Protein AF-A0A852T625-F1 (afdb_monomer_lite)

Sequence (62 aa):
MKTNKLTQIENKKLLMDIVGLKIKLSELFNQTGPNTSEYISLSIKLDCLMNEYFNEKIEQLI

Foldseek 3Di:
DPPPPPPLPQPVVLVVLLVVLVVVLVVCCVVPRCPDPVSVVSVVVSVVSVVVNVVSVVVVVD

pLDDT: mean 88.77, std 16.54, range [36.62, 98.44]

Radius of gyration: 15.95 Å; chains: 1; bounding box: 44×14×42 Å

Secondary structure (DSSP, 8-state):
-----------HHHHHHHHHHHHHHHHHHHHH-TTSHHHHHHHHHHHHHHHHHHHHHHHTT-

InterPro domains:
  IPR018540 Aspartyl-phosphate phosphatase Spo0E-like [PF09388] (14-53)
  IPR036638 Helix-loop-helix DNA-binding domain superfamily [G3DSA:4.10.280.10] (6-61)
  IPR037208 Aspartyl-phosphate phosphatase Spo0E-like superfamily [SSF140500] (10-59)

Organism: NCBI:txid86668

Structure (mmCIF, N/CA/C/O backbone):
data_AF-A0A852T625-F1
#
_entry.id   AF-A0A852T625-F1
#
loop_
_atom_site.group_PDB
_atom_site.id
_atom_site.type_symbol
_atom_site.label_atom_id
_atom_site.label_alt_id
_atom_site.label_comp_id
_atom_site.label_asym_id
_atom_site.label_entity_id
_atom_site.label_seq_id
_atom_site.pdbx_PDB_ins_code
_atom_site.Cartn_x
_atom_site.Cartn_y
_atom_site.Cartn_z
_atom_site.occupancy
_atom_site.B_iso_or_equiv
_atom_site.auth_seq_id
_atom_site.auth_comp_id
_atom_site.auth_asym_id
_atom_site.auth_atom_id
_atom_site.pdbx_PDB_model_num
ATOM 1 N N . MET A 1 1 ? -32.294 -3.724 27.391 1.00 36.62 1 MET A N 1
ATOM 2 C CA . MET A 1 1 ? -30.842 -3.456 27.292 1.00 36.62 1 MET A CA 1
ATOM 3 C C . MET A 1 1 ? -30.644 -2.335 26.291 1.00 36.62 1 MET A C 1
ATOM 5 O O . MET A 1 1 ? -31.080 -2.480 25.158 1.00 36.62 1 MET A O 1
ATOM 9 N N . LYS A 1 2 ? -30.090 -1.192 26.710 1.00 40.78 2 LYS A N 1
ATOM 10 C CA . LYS A 1 2 ? -29.749 -0.106 25.784 1.00 40.78 2 LYS A CA 1
ATOM 11 C C . LYS A 1 2 ? -28.527 -0.566 24.990 1.00 40.78 2 LYS A C 1
ATOM 13 O O . LYS A 1 2 ? -27.440 -0.650 25.546 1.00 40.78 2 LYS A O 1
ATOM 18 N N . THR A 1 3 ? -28.718 -0.937 23.729 1.00 48.16 3 THR A N 1
ATOM 19 C CA . THR A 1 3 ? -27.621 -1.114 22.777 1.00 48.16 3 THR A CA 1
ATOM 20 C C . THR A 1 3 ? -26.959 0.244 22.614 1.00 48.16 3 THR A C 1
ATOM 22 O O . THR A 1 3 ? -27.494 1.115 21.926 1.00 48.16 3 THR A O 1
ATOM 25 N N . ASN A 1 4 ? -25.839 0.447 23.308 1.00 46.06 4 ASN A N 1
ATOM 26 C CA . ASN A 1 4 ? -24.946 1.565 23.062 1.00 46.06 4 ASN A CA 1
ATOM 27 C C . ASN A 1 4 ? -24.463 1.417 21.624 1.00 46.06 4 ASN A C 1
ATOM 29 O O . ASN A 1 4 ? -23.558 0.647 21.319 1.00 46.06 4 ASN A O 1
ATOM 33 N N . LYS A 1 5 ? -25.159 2.109 20.727 1.00 49.81 5 LYS A N 1
ATOM 34 C CA . LYS A 1 5 ? -24.794 2.298 19.336 1.00 49.81 5 LYS A CA 1
ATOM 35 C C . LYS A 1 5 ? -23.554 3.190 19.367 1.00 49.81 5 LYS A C 1
ATOM 37 O O . LYS A 1 5 ? -23.659 4.398 19.196 1.00 49.81 5 LYS A O 1
ATOM 42 N N . LEU A 1 6 ? -22.403 2.604 19.703 1.00 53.72 6 LEU A N 1
ATOM 43 C CA . LEU A 1 6 ? -21.100 3.184 19.422 1.00 53.72 6 LEU A CA 1
ATOM 44 C C . LEU A 1 6 ? -21.081 3.333 17.907 1.00 53.72 6 LEU A C 1
ATOM 46 O O . LEU A 1 6 ? -20.848 2.379 17.171 1.00 53.72 6 LEU A O 1
ATOM 50 N N . THR A 1 7 ? -21.464 4.507 17.423 1.00 53.94 7 THR A N 1
ATOM 51 C CA . THR A 1 7 ? -21.160 4.933 16.067 1.00 53.94 7 THR A CA 1
ATOM 52 C C . THR A 1 7 ? -19.643 4.959 15.980 1.00 53.94 7 THR A C 1
ATOM 54 O O . THR A 1 7 ? -19.027 5.967 16.305 1.00 53.94 7 THR A O 1
ATOM 57 N N . GLN A 1 8 ? -19.051 3.814 15.637 1.00 60.62 8 GLN A N 1
ATOM 58 C CA . GLN A 1 8 ? -17.653 3.688 15.261 1.00 60.62 8 GLN A CA 1
ATOM 59 C C . GLN A 1 8 ? -17.468 4.612 14.059 1.00 60.62 8 GLN A C 1
ATOM 61 O O . GLN A 1 8 ? -17.945 4.332 12.957 1.00 60.62 8 GLN A O 1
ATOM 66 N N . ILE A 1 9 ? -16.894 5.789 14.300 1.00 74.25 9 ILE A N 1
ATOM 67 C CA . ILE A 1 9 ? -16.597 6.739 13.237 1.00 74.25 9 ILE A CA 1
ATOM 68 C C . ILE A 1 9 ? -15.406 6.153 12.495 1.00 74.25 9 ILE A C 1
ATOM 70 O O . ILE A 1 9 ? -14.294 6.104 13.006 1.00 74.25 9 ILE A O 1
ATOM 74 N N . GLU A 1 10 ? -15.668 5.647 11.301 1.00 81.75 10 GLU A N 1
ATOM 75 C CA . GLU A 1 10 ? -14.629 5.117 10.438 1.00 81.75 10 GLU A CA 1
ATOM 76 C C . GLU A 1 10 ? -13.720 6.248 9.947 1.00 81.75 10 GLU A C 1
ATOM 78 O O . GLU A 1 10 ? -14.204 7.266 9.435 1.00 81.7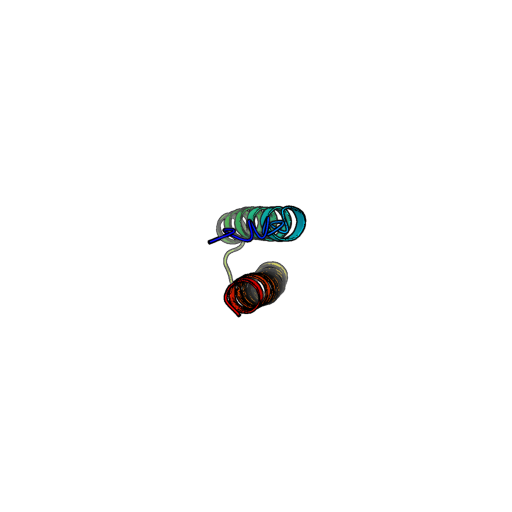5 10 GLU A O 1
ATOM 83 N N . ASN A 1 11 ? -12.403 6.072 10.079 1.00 91.31 11 ASN A N 1
ATOM 84 C CA . ASN A 1 11 ? -11.423 7.024 9.577 1.00 91.31 11 ASN A CA 1
ATOM 85 C C . ASN A 1 11 ? -11.343 6.945 8.044 1.00 91.31 11 ASN A C 1
ATOM 87 O O . ASN A 1 11 ? -10.471 6.316 7.442 1.00 91.31 11 ASN A O 1
ATOM 91 N N . LYS A 1 12 ? -12.300 7.601 7.382 1.00 92.69 12 LYS A N 1
ATOM 92 C CA . LYS A 1 12 ? -12.404 7.630 5.916 1.00 92.69 12 LYS A CA 1
ATOM 93 C C . LYS A 1 12 ? -11.159 8.205 5.249 1.00 92.69 12 LYS A C 1
ATOM 95 O O . LYS A 1 12 ? -10.849 7.808 4.132 1.00 92.69 12 LYS A O 1
ATOM 100 N N . LYS A 1 13 ? -10.459 9.127 5.918 1.00 95.00 13 LYS A N 1
ATOM 101 C CA . LYS A 1 13 ? -9.222 9.709 5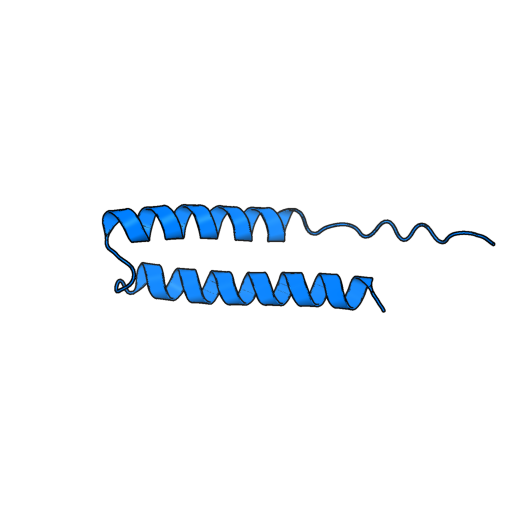.398 1.00 95.00 13 LYS A CA 1
ATOM 102 C C . LYS A 1 13 ? -8.133 8.643 5.305 1.00 95.00 13 LYS A C 1
ATOM 104 O O . LYS A 1 13 ? -7.587 8.453 4.226 1.00 95.00 13 LYS A O 1
ATOM 109 N N . LEU A 1 14 ? -7.902 7.900 6.389 1.00 95.88 14 LEU A N 1
ATOM 110 C CA . LEU A 1 14 ? -6.945 6.792 6.415 1.00 95.88 14 LEU A CA 1
ATOM 111 C C . LEU A 1 14 ? -7.256 5.754 5.329 1.00 95.88 14 LEU A C 1
ATOM 113 O O . LEU A 1 14 ? -6.372 5.345 4.581 1.00 95.88 14 LEU A O 1
ATOM 117 N N . LEU A 1 15 ? -8.532 5.389 5.172 1.00 95.94 15 LEU A N 1
ATOM 118 C CA . LEU A 1 15 ? -8.964 4.472 4.115 1.00 95.94 15 LEU A CA 1
ATOM 119 C C . LEU A 1 15 ? -8.702 5.014 2.702 1.00 95.94 15 LEU A C 1
ATOM 121 O O . LEU A 1 15 ? -8.224 4.269 1.846 1.00 95.94 15 LEU A O 1
ATOM 125 N N . MET A 1 16 ? -8.994 6.292 2.444 1.00 97.12 16 MET A N 1
ATOM 126 C CA . MET A 1 16 ? -8.699 6.923 1.152 1.00 97.12 16 MET A CA 1
ATOM 127 C C . MET A 1 16 ? -7.194 6.969 0.877 1.00 97.12 16 MET A C 1
ATOM 129 O O . MET A 1 16 ? -6.779 6.663 -0.240 1.00 97.12 16 MET A O 1
ATOM 133 N N . ASP A 1 17 ? -6.383 7.278 1.888 1.00 98.00 17 ASP A N 1
ATOM 134 C CA . ASP A 1 17 ? -4.926 7.312 1.772 1.00 98.00 17 ASP A CA 1
ATOM 135 C C . ASP A 1 17 ? -4.361 5.912 1.464 1.00 98.00 17 ASP A C 1
ATOM 137 O O . ASP A 1 17 ? -3.525 5.769 0.568 1.00 98.00 17 ASP A O 1
ATOM 141 N N . ILE A 1 18 ? -4.873 4.862 2.123 1.00 98.31 18 ILE A N 1
ATOM 142 C CA . ILE A 1 18 ? -4.530 3.454 1.845 1.00 98.31 18 ILE A CA 1
ATOM 143 C C . ILE A 1 18 ? -4.880 3.079 0.401 1.00 98.31 18 ILE A C 1
ATOM 145 O O . ILE A 1 18 ? -4.055 2.497 -0.307 1.00 98.31 18 ILE A O 1
ATOM 149 N N . VAL A 1 19 ? -6.098 3.393 -0.051 1.00 98.06 19 VAL A N 1
ATOM 150 C CA . VAL A 1 19 ? -6.545 3.075 -1.417 1.00 98.06 19 VAL A CA 1
ATOM 151 C C . VAL A 1 19 ? -5.701 3.820 -2.450 1.00 98.06 19 VAL A C 1
ATOM 153 O O . VAL A 1 19 ? -5.227 3.203 -3.403 1.00 98.06 19 VAL A O 1
ATOM 156 N N . GLY A 1 20 ? -5.451 5.113 -2.240 1.00 98.25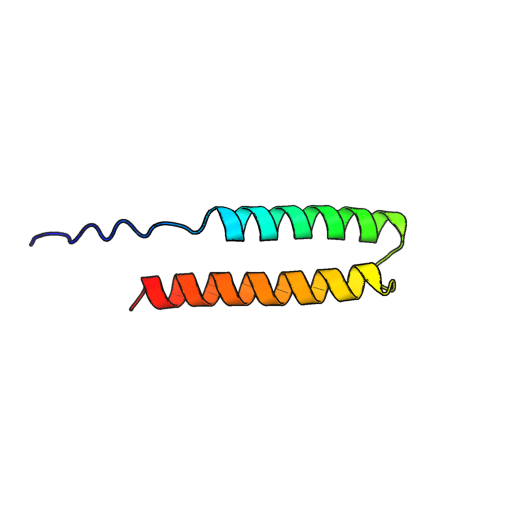 20 GLY A N 1
ATOM 157 C CA . GLY A 1 20 ? -4.612 5.920 -3.124 1.00 98.25 20 GLY A CA 1
ATOM 158 C C . GLY A 1 20 ? -3.189 5.370 -3.238 1.00 98.25 20 GLY A C 1
ATOM 159 O O . GLY A 1 20 ? -2.658 5.246 -4.342 1.00 98.25 20 GLY A O 1
ATOM 160 N N . LEU A 1 21 ? -2.5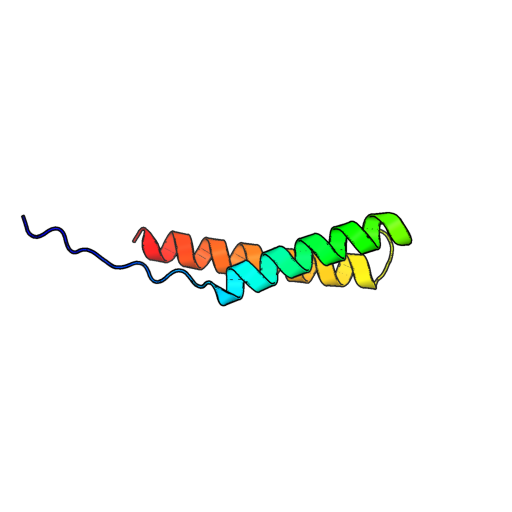89 4.958 -2.116 1.00 98.06 21 LEU A N 1
ATOM 161 C CA . LEU A 1 21 ? -1.269 4.322 -2.106 1.00 98.06 21 LEU A CA 1
ATOM 162 C C . LEU A 1 21 ? -1.250 2.984 -2.846 1.00 98.06 21 LEU A C 1
ATOM 164 O O . LEU A 1 21 ? -0.313 2.735 -3.602 1.00 98.06 21 LEU A O 1
ATOM 168 N N . LYS A 1 22 ? -2.278 2.143 -2.680 1.00 98.19 22 LYS A N 1
ATOM 169 C CA . LYS A 1 22 ? -2.391 0.868 -3.411 1.00 98.19 22 LYS A CA 1
ATOM 170 C C . LYS A 1 22 ? -2.468 1.078 -4.922 1.00 98.19 22 LYS A C 1
ATOM 172 O O . LYS A 1 22 ? -1.786 0.371 -5.659 1.00 98.19 22 LYS A O 1
ATOM 177 N N . ILE A 1 23 ? -3.254 2.058 -5.373 1.00 98.44 23 ILE A N 1
ATOM 178 C CA . ILE A 1 23 ? -3.354 2.411 -6.796 1.00 98.44 23 ILE A CA 1
ATOM 179 C C . ILE A 1 23 ? -1.987 2.867 -7.315 1.00 98.44 23 ILE A C 1
ATOM 181 O O . ILE A 1 23 ? -1.477 2.287 -8.272 1.00 98.44 23 ILE A O 1
ATOM 185 N N . LYS A 1 24 ? -1.343 3.821 -6.629 1.00 97.75 24 LYS A N 1
ATOM 186 C CA . LYS A 1 24 ? -0.031 4.341 -7.038 1.00 97.75 24 LYS A CA 1
ATOM 187 C C . LYS A 1 24 ? 1.044 3.249 -7.083 1.00 97.75 24 LYS A C 1
ATOM 189 O O . LYS A 1 24 ? 1.854 3.215 -8.005 1.00 97.75 24 LYS A O 1
ATOM 194 N N . LEU A 1 25 ? 1.059 2.340 -6.107 1.00 97.94 25 LEU A N 1
ATOM 195 C CA . LEU A 1 25 ? 1.973 1.196 -6.105 1.00 97.94 25 LEU A CA 1
ATOM 196 C C . LEU A 1 25 ? 1.709 0.263 -7.286 1.00 97.94 25 LEU A C 1
ATOM 198 O O . LEU A 1 25 ? 2.659 -0.154 -7.939 1.00 97.94 25 LEU A O 1
ATOM 202 N N . SER A 1 26 ? 0.445 -0.028 -7.600 1.00 98.00 26 SER A N 1
ATOM 203 C CA . SER A 1 26 ? 0.103 -0.844 -8.768 1.00 98.00 26 SER A CA 1
ATOM 204 C C . SER A 1 26 ? 0.581 -0.203 -10.073 1.00 98.00 26 SER A C 1
ATOM 206 O O . SER A 1 26 ? 1.081 -0.903 -10.951 1.00 98.00 26 SER A O 1
ATOM 208 N N . GLU A 1 27 ? 0.450 1.115 -10.209 1.00 97.62 27 GLU A N 1
ATOM 209 C CA . GLU A 1 27 ? 0.948 1.853 -11.371 1.00 97.62 27 GLU A CA 1
ATOM 210 C C . GLU A 1 27 ? 2.477 1.790 -11.458 1.00 97.62 27 GLU A C 1
ATOM 212 O O . GLU A 1 27 ? 3.019 1.427 -12.502 1.00 97.62 27 GLU A O 1
ATOM 217 N N . LEU A 1 28 ? 3.177 2.058 -10.353 1.00 97.12 28 LEU A N 1
ATOM 218 C CA . LEU A 1 28 ? 4.640 2.001 -10.292 1.00 97.12 28 LEU A CA 1
ATOM 219 C C . LEU A 1 28 ? 5.192 0.601 -10.551 1.00 97.12 28 LEU A C 1
ATOM 221 O O . LEU A 1 28 ? 6.211 0.470 -11.232 1.00 97.12 28 LEU A O 1
ATOM 225 N N . PHE A 1 29 ? 4.516 -0.435 -10.053 1.00 97.19 29 PHE A N 1
ATOM 226 C CA . PHE A 1 29 ? 4.865 -1.824 -10.329 1.00 97.19 29 PHE A CA 1
ATOM 227 C C . PHE A 1 29 ? 4.820 -2.104 -11.832 1.00 97.19 29 PHE A C 1
ATOM 229 O O . PHE A 1 29 ? 5.763 -2.664 -12.383 1.00 97.19 29 PHE A O 1
ATOM 236 N N . ASN A 1 30 ? 3.757 -1.658 -12.506 1.00 97.19 30 ASN A N 1
ATOM 237 C CA . ASN A 1 30 ? 3.588 -1.857 -13.943 1.00 97.19 30 ASN A CA 1
ATOM 238 C C . ASN A 1 30 ? 4.561 -1.014 -14.785 1.00 97.19 30 ASN A C 1
ATOM 240 O O . ASN A 1 30 ? 4.946 -1.438 -15.870 1.00 97.19 30 ASN A O 1
ATOM 244 N N . GLN A 1 31 ? 4.954 0.170 -14.309 1.00 96.62 31 GLN A N 1
ATOM 245 C CA . GLN A 1 31 ? 5.845 1.078 -15.041 1.00 96.62 31 GLN A CA 1
ATOM 246 C C . GLN A 1 31 ? 7.329 0.758 -14.845 1.00 96.62 31 GLN A C 1
ATOM 248 O O . GLN A 1 31 ? 8.104 0.780 -15.797 1.00 96.62 31 GLN A O 1
ATOM 253 N N . THR A 1 32 ? 7.738 0.511 -13.602 1.00 95.19 32 THR A N 1
ATOM 254 C CA . THR A 1 32 ? 9.156 0.455 -13.206 1.00 95.19 32 THR A CA 1
ATOM 255 C C . THR A 1 32 ? 9.526 -0.807 -12.431 1.00 95.19 32 THR A C 1
ATOM 257 O O . THR A 1 32 ? 10.706 -1.062 -12.187 1.00 95.19 32 THR A O 1
ATOM 260 N N . GLY A 1 33 ? 8.534 -1.619 -12.064 1.00 93.81 33 GLY A N 1
ATOM 261 C CA . GLY A 1 33 ? 8.719 -2.782 -11.211 1.00 93.81 33 GLY A CA 1
ATOM 262 C C . GLY A 1 33 ? 8.869 -2.435 -9.724 1.00 93.81 33 GLY A C 1
ATOM 263 O O . GLY A 1 33 ? 8.881 -1.269 -9.327 1.00 93.81 33 GLY A O 1
ATOM 264 N N . PRO A 1 34 ? 8.998 -3.465 -8.874 1.00 93.75 34 PRO A N 1
ATOM 265 C CA . PRO A 1 34 ? 9.015 -3.308 -7.420 1.00 93.75 34 PRO A CA 1
ATOM 266 C C . PRO A 1 34 ? 10.369 -2.862 -6.845 1.00 93.75 34 PRO A C 1
ATOM 268 O O . PRO A 1 34 ? 10.457 -2.535 -5.667 1.00 93.75 34 PRO A O 1
ATOM 271 N N . ASN A 1 35 ? 11.438 -2.865 -7.647 1.00 94.56 35 ASN A N 1
ATOM 272 C CA . ASN A 1 35 ? 12.810 -2.657 -7.163 1.00 94.56 35 ASN A CA 1
ATOM 273 C C . ASN A 1 35 ? 13.244 -1.184 -7.152 1.00 94.56 35 ASN A C 1
ATOM 275 O O . ASN A 1 35 ? 14.412 -0.885 -6.898 1.00 94.56 35 ASN A O 1
ATOM 279 N N . THR A 1 36 ? 12.338 -0.253 -7.447 1.00 96.56 36 THR A N 1
ATOM 280 C CA . THR A 1 36 ? 12.650 1.173 -7.365 1.00 96.56 36 THR A CA 1
ATOM 281 C C . THR A 1 36 ? 12.578 1.662 -5.925 1.00 96.56 36 THR A C 1
ATOM 283 O O . THR A 1 36 ? 11.733 1.235 -5.137 1.00 96.56 36 THR A O 1
ATOM 286 N N . SER A 1 37 ? 13.450 2.613 -5.583 1.00 96.38 37 SER A N 1
ATOM 287 C CA . SER A 1 37 ? 13.433 3.257 -4.264 1.00 96.38 37 SER A CA 1
ATOM 288 C C . SER A 1 37 ? 12.071 3.896 -3.958 1.00 96.38 37 SER A C 1
ATOM 290 O O . SER A 1 37 ? 11.590 3.820 -2.826 1.00 96.38 37 SER A O 1
ATOM 292 N N . GLU A 1 38 ? 11.405 4.460 -4.974 1.00 96.88 38 GLU A N 1
ATOM 293 C CA . GLU A 1 38 ? 10.060 5.019 -4.823 1.00 96.88 38 GLU A CA 1
ATOM 294 C C . GLU A 1 38 ? 9.031 3.939 -4.467 1.00 96.88 38 GLU A C 1
ATOM 296 O O . GLU A 1 38 ? 8.301 4.107 -3.489 1.00 96.88 38 GLU A O 1
ATOM 301 N N . TYR A 1 39 ? 8.992 2.822 -5.203 1.00 97.69 39 TYR A N 1
ATOM 302 C CA . TYR A 1 39 ? 8.062 1.730 -4.913 1.00 97.69 39 TYR A CA 1
ATOM 303 C C . TYR A 1 39 ? 8.274 1.183 -3.498 1.00 97.69 39 TYR A C 1
ATOM 305 O O . TYR A 1 39 ? 7.319 1.062 -2.730 1.00 97.69 39 TYR A O 1
ATOM 313 N N . ILE A 1 40 ? 9.528 0.916 -3.122 1.00 97.75 40 ILE A N 1
ATOM 314 C CA . ILE A 1 40 ? 9.874 0.405 -1.791 1.00 97.75 40 ILE A CA 1
ATOM 315 C C . ILE A 1 40 ? 9.401 1.384 -0.713 1.00 97.75 40 ILE A C 1
ATOM 317 O O . ILE A 1 40 ? 8.680 0.990 0.204 1.00 97.75 40 ILE A O 1
ATOM 321 N N . SER A 1 41 ? 9.714 2.672 -0.860 1.00 98.00 41 SER A N 1
ATOM 322 C CA . SER A 1 41 ? 9.317 3.707 0.102 1.00 98.00 41 SER A CA 1
ATOM 323 C C . SER A 1 41 ? 7.796 3.800 0.260 1.00 98.00 41 SER A C 1
ATOM 325 O O . SER A 1 41 ? 7.282 3.897 1.375 1.00 98.00 41 SER A O 1
ATOM 327 N N . LEU A 1 42 ? 7.054 3.731 -0.848 1.00 97.94 42 LEU A N 1
ATOM 328 C CA . LEU A 1 42 ? 5.593 3.762 -0.827 1.00 97.94 42 LEU A CA 1
ATOM 329 C C . LEU A 1 42 ? 4.993 2.474 -0.246 1.00 97.94 42 LEU A C 1
ATOM 331 O O . LEU A 1 42 ? 3.981 2.553 0.445 1.00 97.94 42 LEU A O 1
ATOM 335 N N . SER A 1 43 ? 5.616 1.313 -0.463 1.00 97.69 43 SER A N 1
ATOM 336 C CA . SER A 1 43 ? 5.165 0.042 0.121 1.00 97.69 43 SER A CA 1
ATOM 337 C C . SER A 1 43 ? 5.322 0.023 1.640 1.00 97.69 43 SER A C 1
ATOM 339 O O . SER A 1 43 ? 4.403 -0.397 2.337 1.00 97.69 43 SER A O 1
ATOM 341 N N . ILE A 1 44 ? 6.421 0.582 2.159 1.00 98.25 44 ILE A N 1
ATOM 342 C CA . ILE A 1 44 ? 6.638 0.750 3.601 1.00 98.25 44 ILE A CA 1
ATOM 343 C C . ILE A 1 44 ? 5.584 1.698 4.175 1.00 98.25 44 ILE A C 1
ATOM 345 O O . ILE A 1 44 ? 4.962 1.402 5.190 1.00 98.25 44 ILE A O 1
ATOM 349 N N . LYS A 1 45 ? 5.323 2.823 3.496 1.00 98.31 45 LYS A N 1
ATOM 350 C CA . LYS A 1 45 ? 4.278 3.760 3.922 1.00 98.31 45 LYS A CA 1
ATOM 351 C C . LYS A 1 45 ? 2.897 3.101 3.956 1.00 98.31 45 LYS A C 1
ATOM 353 O O . LYS A 1 45 ? 2.137 3.343 4.890 1.00 98.31 45 LYS A O 1
ATOM 358 N N . LEU A 1 46 ? 2.567 2.289 2.952 1.00 98.38 46 LEU A N 1
ATOM 359 C CA . LEU A 1 46 ? 1.311 1.545 2.921 1.00 98.38 46 LEU A CA 1
ATOM 360 C C . LEU A 1 46 ? 1.208 0.578 4.109 1.00 98.38 46 LEU A C 1
ATOM 362 O O . LEU A 1 46 ? 0.149 0.517 4.727 1.00 98.38 46 LEU A O 1
ATOM 366 N N . ASP A 1 47 ? 2.286 -0.131 4.447 1.00 98.38 47 ASP A N 1
ATOM 367 C CA . ASP A 1 47 ? 2.323 -1.029 5.606 1.00 98.38 47 ASP A CA 1
ATOM 368 C C . ASP A 1 47 ? 2.049 -0.278 6.920 1.00 98.38 47 ASP A C 1
ATOM 370 O O . ASP A 1 47 ? 1.199 -0.692 7.710 1.00 98.38 47 ASP A O 1
ATOM 374 N N . CYS A 1 48 ? 2.660 0.896 7.112 1.00 98.38 48 CYS A N 1
ATOM 375 C CA . CYS A 1 48 ? 2.388 1.740 8.277 1.00 98.38 48 CYS A CA 1
ATOM 376 C C . CYS A 1 48 ? 0.907 2.137 8.385 1.00 98.38 48 CYS A C 1
ATOM 378 O O . CYS A 1 48 ? 0.326 2.016 9.461 1.00 98.38 48 CYS A O 1
ATOM 380 N N . LEU A 1 49 ? 0.283 2.569 7.283 1.00 98.12 49 LEU A N 1
ATOM 381 C CA . LEU A 1 49 ? -1.136 2.951 7.288 1.00 98.12 49 LEU A CA 1
ATOM 382 C C . LEU A 1 49 ? -2.062 1.751 7.520 1.00 98.12 49 LEU A C 1
ATOM 384 O O . LEU A 1 49 ? -3.085 1.878 8.187 1.00 98.12 49 LEU A O 1
ATOM 388 N N . MET A 1 50 ? -1.714 0.576 6.988 1.00 97.88 50 MET A N 1
ATOM 389 C CA . MET A 1 50 ? -2.462 -0.655 7.258 1.00 97.88 50 MET A CA 1
ATOM 390 C C . MET A 1 50 ? -2.402 -1.019 8.745 1.00 97.88 50 MET A C 1
ATOM 392 O O . MET A 1 50 ? -3.431 -1.363 9.321 1.00 97.88 50 MET A O 1
ATOM 396 N N . ASN A 1 51 ? -1.233 -0.885 9.377 1.00 97.88 51 ASN A N 1
ATOM 397 C CA . ASN A 1 51 ? -1.077 -1.102 10.815 1.00 97.88 51 ASN A CA 1
ATOM 398 C C . ASN A 1 51 ? -1.874 -0.085 11.645 1.00 97.88 51 ASN A C 1
ATOM 400 O O . ASN A 1 51 ? -2.541 -0.478 12.598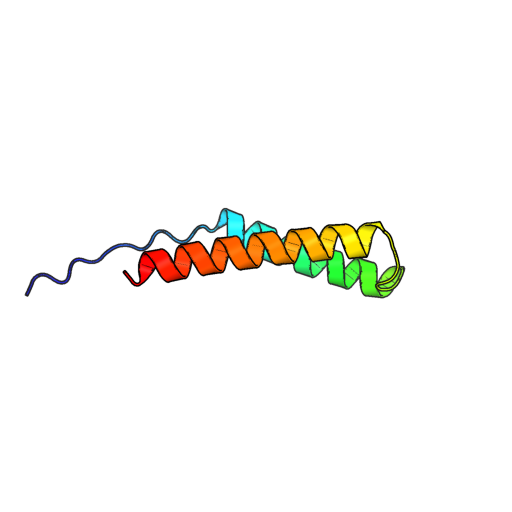 1.00 97.88 51 ASN A O 1
ATOM 404 N N . GLU A 1 52 ? -1.870 1.196 11.264 1.00 96.56 52 GLU A N 1
ATOM 405 C CA . GLU A 1 52 ? -2.706 2.226 11.897 1.00 96.56 52 GLU A CA 1
ATOM 406 C C . GLU A 1 52 ? -4.193 1.855 11.819 1.00 96.56 52 GLU A C 1
ATOM 408 O O . GLU A 1 52 ? -4.887 1.848 12.834 1.00 96.56 52 GLU A O 1
ATOM 413 N N . TYR A 1 53 ? -4.659 1.430 10.643 1.00 95.56 53 TYR A N 1
ATOM 414 C CA . TYR A 1 53 ? -6.041 0.995 10.452 1.00 95.56 53 TYR A CA 1
ATOM 415 C C . TYR A 1 53 ? -6.385 -0.226 11.311 1.00 95.56 53 TYR A C 1
ATOM 417 O O . TYR A 1 53 ? -7.458 -0.282 11.913 1.00 95.56 53 TYR A O 1
ATOM 425 N N . PHE A 1 54 ? -5.490 -1.212 11.395 1.00 94.56 54 PHE A N 1
ATOM 426 C CA . PHE A 1 54 ? -5.717 -2.378 12.244 1.00 94.56 54 PHE A CA 1
ATOM 427 C C . PHE A 1 54 ? -5.783 -2.005 13.722 1.00 94.56 54 PHE A C 1
ATOM 429 O O . PHE A 1 54 ? -6.661 -2.513 14.417 1.00 94.56 54 PHE A O 1
ATOM 436 N N . ASN A 1 55 ? -4.935 -1.088 14.184 1.00 94.56 55 ASN A N 1
ATOM 437 C CA . ASN A 1 55 ? -4.993 -0.584 15.552 1.00 94.56 55 ASN A CA 1
ATOM 438 C C . ASN A 1 55 ? -6.329 0.120 15.830 1.00 94.56 55 ASN A C 1
ATOM 440 O O . ASN A 1 55 ? -6.975 -0.215 16.820 1.00 94.56 55 ASN A O 1
ATOM 444 N N . GLU A 1 56 ? -6.815 0.982 14.925 1.00 91.94 56 GLU A N 1
ATOM 445 C CA . GLU A 1 56 ? -8.145 1.602 15.062 1.00 91.94 56 GLU A CA 1
ATOM 446 C C . GLU A 1 56 ? -9.261 0.552 15.170 1.00 91.94 56 GLU A C 1
ATOM 448 O O . GLU A 1 56 ? -10.198 0.703 15.954 1.00 91.94 56 GLU A O 1
ATOM 453 N N . LYS A 1 57 ? -9.183 -0.534 14.390 1.00 89.81 57 LYS A N 1
ATOM 454 C CA . LYS A 1 57 ? -10.183 -1.610 14.449 1.00 89.81 57 LYS A CA 1
ATOM 455 C C . LYS A 1 57 ? -10.077 -2.441 15.723 1.00 89.81 57 LYS A C 1
ATOM 457 O O . LYS A 1 57 ? -11.112 -2.845 16.241 1.00 89.81 57 LYS A O 1
ATOM 462 N N . ILE A 1 58 ? -8.872 -2.677 16.237 1.00 91.62 58 ILE A N 1
ATOM 463 C CA . ILE A 1 58 ? -8.664 -3.357 17.522 1.00 91.62 58 ILE A CA 1
ATOM 464 C C . ILE A 1 58 ? -9.229 -2.508 18.664 1.00 91.62 58 ILE A C 1
ATOM 466 O O . ILE A 1 58 ? -9.973 -3.030 19.488 1.00 91.62 58 ILE A O 1
ATOM 470 N N . GLU A 1 59 ? -8.953 -1.203 18.682 1.00 88.88 59 GLU A N 1
ATOM 471 C CA . GLU A 1 59 ? -9.502 -0.274 19.679 1.00 88.88 59 GLU A CA 1
ATOM 472 C C . GLU A 1 59 ? -11.033 -0.210 19.637 1.00 88.88 59 GLU A C 1
ATOM 474 O O . GLU A 1 59 ? -11.675 -0.073 20.669 1.00 88.88 59 GLU A O 1
ATOM 479 N N . GLN A 1 60 ? -11.642 -0.365 18.460 1.00 84.75 60 GLN A N 1
ATOM 480 C CA . GLN A 1 60 ? -13.099 -0.410 18.303 1.00 84.75 60 GLN A CA 1
ATOM 481 C C . GLN A 1 60 ? -13.756 -1.700 18.826 1.00 84.75 60 GLN A C 1
ATOM 483 O O . GLN A 1 60 ? -14.988 -1.749 18.921 1.00 84.75 60 GLN A O 1
ATOM 488 N N . LEU A 1 61 ? -12.970 -2.742 19.112 1.00 82.44 61 LEU A N 1
ATOM 489 C CA . LEU A 1 61 ? -13.439 -4.034 19.624 1.00 82.44 61 LEU A CA 1
ATOM 490 C C . LEU A 1 61 ? -13.347 -4.155 21.155 1.00 82.44 61 LEU A C 1
ATOM 492 O O . LEU A 1 61 ? -13.936 -5.090 21.702 1.00 82.44 61 LEU A O 1
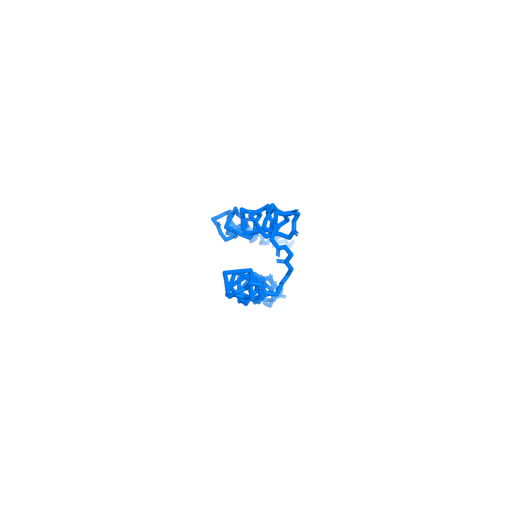ATOM 496 N N . ILE A 1 62 ? -12.610 -3.258 21.820 1.00 70.94 62 ILE A N 1
ATOM 497 C CA . ILE A 1 62 ? -12.365 -3.238 23.275 1.00 70.94 62 ILE A CA 1
ATOM 498 C C . ILE A 1 62 ? -13.271 -2.192 23.935 1.00 70.94 62 ILE A C 1
ATOM 500 O O . ILE A 1 62 ? -13.814 -2.499 25.020 1.00 70.94 62 ILE A O 1
#